Protein AF-A0A959ZDX7-F1 (afdb_monomer_lite)

Foldseek 3Di:
DPPVVVVVCVPDVVVVVVVVVCVVVVVVVVVVVVVVVVVVQQLQWDQDPVPRDTHSDRHPVSVVCVVVDPPDD

Sequence (73 aa):
MGRRLADLFQGHPRLTVAALLAAPIGWLVIGYLGSLAVMLAASFWHLNELSGEVTQGFSLDNFDTIFSDEVYR

Structure (mmCIF, N/CA/C/O backbone):
data_AF-A0A959ZDX7-F1
#
_entry.id   AF-A0A959ZDX7-F1
#
loop_
_atom_site.group_PDB
_atom_site.id
_atom_site.type_symbol
_atom_site.label_atom_id
_atom_site.label_alt_id
_atom_site.label_comp_id
_atom_site.label_asym_id
_atom_site.label_entity_id
_atom_site.label_seq_id
_atom_site.pdbx_PDB_ins_code
_atom_site.Cartn_x
_atom_site.Cartn_y
_atom_site.Cartn_z
_atom_site.occupancy
_atom_site.B_iso_or_equiv
_atom_site.auth_seq_id
_atom_site.auth_comp_id
_atom_site.auth_asym_id
_atom_site.auth_atom_id
_atom_site.pdbx_PDB_model_num
ATOM 1 N N . MET A 1 1 ? 31.479 -10.076 -18.022 1.00 50.69 1 MET A N 1
ATOM 2 C CA . MET A 1 1 ? 30.147 -10.722 -17.965 1.00 50.69 1 MET A CA 1
ATOM 3 C C . MET A 1 1 ? 28.949 -9.755 -18.007 1.00 50.69 1 MET A C 1
ATOM 5 O O . MET A 1 1 ? 27.840 -10.224 -17.850 1.00 50.69 1 MET A O 1
ATOM 9 N N . GLY A 1 2 ? 29.108 -8.446 -18.278 1.00 54.81 2 GLY A N 1
ATOM 10 C CA . GLY A 1 2 ? 27.966 -7.504 -18.355 1.00 54.81 2 GLY A CA 1
ATOM 11 C C . GLY A 1 2 ? 27.470 -7.149 -19.766 1.00 54.81 2 GLY A C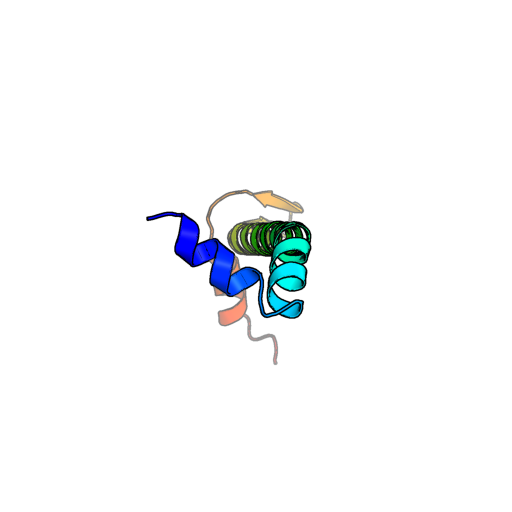 1
ATOM 12 O O . GLY A 1 2 ? 26.414 -6.552 -19.907 1.00 54.81 2 GLY A O 1
ATOM 13 N N . ARG A 1 3 ? 28.211 -7.514 -20.825 1.00 53.94 3 ARG A N 1
ATOM 14 C CA . ARG A 1 3 ? 27.915 -7.065 -22.203 1.00 53.94 3 ARG A CA 1
ATOM 15 C C . ARG A 1 3 ? 26.816 -7.871 -22.909 1.00 53.94 3 ARG A C 1
ATOM 17 O O . ARG A 1 3 ? 26.117 -7.321 -23.740 1.00 53.94 3 ARG A O 1
ATOM 24 N N . ARG A 1 4 ? 26.586 -9.128 -22.507 1.00 54.25 4 ARG A N 1
ATOM 25 C CA . ARG A 1 4 ? 25.540 -9.986 -23.101 1.00 54.25 4 ARG A CA 1
ATOM 26 C C . ARG A 1 4 ? 24.110 -9.614 -22.696 1.00 54.25 4 ARG A C 1
ATOM 28 O O . ARG A 1 4 ? 23.178 -9.973 -23.402 1.00 54.25 4 ARG A O 1
ATOM 35 N N . LEU A 1 5 ? 23.930 -8.910 -21.575 1.00 54.94 5 LEU A N 1
ATOM 36 C CA . LEU A 1 5 ? 22.605 -8.443 -21.148 1.00 54.94 5 LEU A CA 1
ATOM 37 C C . LEU A 1 5 ? 22.124 -7.255 -21.993 1.00 54.94 5 LEU A C 1
ATOM 39 O O . LEU A 1 5 ? 20.925 -7.114 -22.210 1.00 54.94 5 LEU A O 1
ATOM 43 N N . ALA A 1 6 ? 23.056 -6.443 -22.503 1.00 54.69 6 ALA A N 1
ATOM 44 C CA . ALA A 1 6 ? 22.739 -5.319 -23.378 1.00 54.69 6 ALA A CA 1
ATOM 45 C C . ALA A 1 6 ? 22.309 -5.786 -24.781 1.00 54.69 6 ALA A C 1
ATOM 47 O O . ALA A 1 6 ? 21.357 -5.247 -25.339 1.00 54.69 6 ALA A O 1
ATOM 48 N N . ASP A 1 7 ? 22.926 -6.849 -25.308 1.00 55.62 7 ASP A N 1
ATOM 49 C CA . ASP A 1 7 ? 22.616 -7.359 -26.652 1.00 55.62 7 ASP A CA 1
ATOM 50 C C . ASP A 1 7 ? 21.188 -7.925 -26.773 1.00 55.62 7 ASP A C 1
ATOM 52 O O . ASP A 1 7 ? 20.569 -7.823 -27.831 1.00 55.62 7 ASP A O 1
ATOM 56 N N . LEU A 1 8 ? 20.609 -8.448 -25.684 1.00 55.28 8 LEU A N 1
ATOM 57 C CA . LEU A 1 8 ? 19.209 -8.900 -25.667 1.00 55.28 8 LEU A CA 1
ATOM 58 C C . LEU A 1 8 ? 18.206 -7.735 -25.697 1.00 55.28 8 LEU A C 1
ATOM 60 O O . LEU A 1 8 ? 17.094 -7.886 -26.200 1.00 55.28 8 LEU A O 1
ATOM 64 N N . PHE A 1 9 ? 18.600 -6.566 -25.189 1.00 56.09 9 PHE A N 1
ATOM 65 C CA . PHE A 1 9 ? 17.766 -5.364 -25.185 1.00 56.09 9 PHE A CA 1
ATOM 66 C C . PHE A 1 9 ? 17.822 -4.589 -26.507 1.00 56.09 9 PHE A C 1
ATOM 68 O O . PHE A 1 9 ? 16.876 -3.872 -26.825 1.00 56.09 9 PHE A O 1
ATOM 75 N N . GLN A 1 10 ? 18.890 -4.748 -27.294 1.00 55.88 10 GLN A N 1
ATOM 76 C CA . GLN A 1 10 ? 19.109 -3.973 -28.519 1.00 55.88 10 GLN A CA 1
ATOM 77 C C . GLN A 1 10 ? 18.247 -4.446 -29.711 1.00 55.88 10 GLN A C 1
ATOM 79 O O . GLN A 1 10 ? 17.983 -3.664 -30.620 1.00 55.88 10 GLN A O 1
ATOM 84 N N . GLY A 1 11 ? 17.795 -5.709 -29.722 1.00 56.88 11 GLY A N 1
ATOM 85 C CA . GLY A 1 11 ? 17.040 -6.303 -30.841 1.00 56.88 11 GLY A CA 1
ATOM 86 C C . GLY A 1 11 ? 15.511 -6.213 -30.741 1.00 56.88 11 GLY A C 1
ATOM 87 O O . GLY A 1 11 ? 14.814 -6.400 -31.737 1.00 56.88 11 GLY A O 1
ATOM 88 N N . HIS A 1 12 ? 14.968 -5.913 -29.558 1.00 61.81 12 HIS A N 1
ATOM 89 C CA . HIS A 1 12 ? 13.526 -5.905 -29.310 1.00 61.81 12 HIS A CA 1
ATOM 90 C C . HIS A 1 12 ? 13.090 -4.560 -28.717 1.00 61.81 12 HIS A C 1
ATOM 92 O O . HIS A 1 12 ? 13.067 -4.420 -27.493 1.00 61.81 12 HIS A O 1
ATOM 98 N N . PRO A 1 13 ? 12.659 -3.584 -29.543 1.00 63.22 13 PRO A N 1
ATOM 99 C CA . PRO A 1 13 ? 12.262 -2.248 -29.076 1.00 63.22 13 PRO A CA 1
ATOM 100 C C . PRO A 1 13 ? 11.190 -2.274 -27.972 1.00 63.22 13 PRO A C 1
ATOM 102 O O . PRO A 1 13 ? 11.116 -1.368 -27.147 1.00 63.22 13 PRO A O 1
ATOM 105 N N . ARG A 1 14 ? 10.389 -3.346 -27.894 1.00 63.91 14 ARG A N 1
ATOM 106 C CA . ARG A 1 14 ? 9.382 -3.546 -26.841 1.00 63.91 14 ARG A CA 1
ATOM 107 C C . ARG A 1 14 ? 9.991 -3.794 -25.455 1.00 63.91 14 ARG A C 1
ATOM 109 O O . ARG A 1 14 ? 9.388 -3.371 -24.475 1.00 63.91 14 ARG A O 1
ATOM 116 N N . LEU A 1 15 ? 11.161 -4.435 -25.356 1.00 69.75 15 LEU A N 1
ATOM 117 C CA . LEU A 1 15 ? 11.847 -4.656 -24.075 1.00 69.75 15 LEU A CA 1
ATOM 118 C C . LEU A 1 15 ? 12.452 -3.357 -23.548 1.00 69.75 15 LEU A C 1
ATOM 120 O O . LEU A 1 15 ? 12.311 -3.057 -22.367 1.00 69.75 15 LEU A O 1
ATOM 124 N N . THR A 1 16 ? 13.045 -2.545 -24.423 1.00 68.81 16 THR A N 1
ATOM 125 C CA . THR A 1 16 ? 13.539 -1.208 -24.067 1.00 68.81 16 THR A CA 1
ATOM 126 C C . THR A 1 16 ? 12.408 -0.323 -23.552 1.00 68.81 16 THR A C 1
ATOM 128 O O . THR A 1 16 ? 12.552 0.301 -22.505 1.00 68.81 16 THR A O 1
ATOM 131 N N . VAL A 1 17 ? 11.254 -0.322 -24.232 1.00 74.81 17 VAL A N 1
ATOM 132 C CA . VAL A 1 17 ? 10.052 0.396 -23.776 1.00 74.81 17 VAL A CA 1
ATOM 133 C C . VAL A 1 17 ? 9.550 -0.159 -22.442 1.00 74.81 17 VAL A C 1
ATOM 135 O O . VAL A 1 17 ? 9.242 0.621 -21.547 1.00 74.81 17 VAL A O 1
ATOM 138 N N . ALA A 1 18 ? 9.516 -1.482 -22.265 1.00 80.12 18 ALA A N 1
ATOM 139 C CA . ALA A 1 18 ? 9.116 -2.096 -21.001 1.00 80.12 18 ALA A CA 1
ATOM 140 C C . ALA A 1 18 ? 10.050 -1.713 -19.844 1.00 80.12 18 ALA A C 1
ATOM 142 O O . ALA A 1 18 ? 9.560 -1.419 -18.763 1.00 80.12 18 ALA A O 1
ATOM 143 N N . ALA A 1 19 ? 11.367 -1.646 -20.058 1.00 80.62 19 ALA A N 1
ATOM 144 C CA . ALA A 1 19 ? 12.307 -1.178 -19.039 1.00 80.62 19 ALA A CA 1
ATOM 145 C C . ALA A 1 19 ? 12.172 0.324 -18.754 1.00 80.62 19 ALA A C 1
ATOM 147 O O . ALA A 1 19 ? 12.269 0.732 -17.600 1.00 80.62 19 ALA A O 1
ATOM 148 N N . LEU A 1 20 ? 11.887 1.143 -19.773 1.00 84.38 20 LEU A N 1
ATOM 149 C CA . LEU A 1 20 ? 11.611 2.569 -19.586 1.00 84.38 20 LEU A CA 1
ATOM 150 C C . LEU A 1 20 ? 10.331 2.790 -18.761 1.00 84.38 20 LEU A C 1
ATOM 152 O O . LEU A 1 20 ? 10.285 3.669 -17.904 1.00 84.38 20 LEU A O 1
ATOM 156 N N . LEU A 1 21 ? 9.305 1.966 -19.002 1.00 85.12 21 LEU A N 1
ATOM 157 C CA . LEU A 1 21 ? 8.035 1.969 -18.273 1.00 85.12 21 LEU A CA 1
ATOM 158 C C . LEU A 1 21 ? 8.111 1.243 -16.925 1.00 85.12 21 LEU A C 1
ATOM 160 O O . LEU A 1 21 ? 7.282 1.499 -16.056 1.00 85.12 21 LEU A O 1
ATOM 164 N N . ALA A 1 22 ? 9.101 0.377 -16.707 1.00 89.12 22 ALA A N 1
ATOM 165 C CA . ALA A 1 22 ? 9.279 -0.326 -15.441 1.00 89.12 22 ALA A CA 1
ATOM 166 C C . ALA A 1 22 ? 9.533 0.649 -14.286 1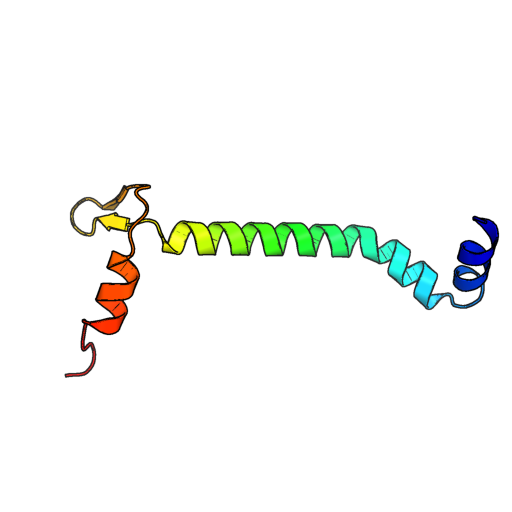.00 89.12 22 ALA A C 1
ATOM 168 O O . ALA A 1 22 ? 9.102 0.381 -13.171 1.00 89.12 22 ALA A O 1
ATOM 169 N N . ALA A 1 23 ? 10.166 1.798 -14.551 1.00 88.94 23 ALA A N 1
ATOM 170 C CA . ALA A 1 23 ? 10.343 2.850 -13.554 1.00 88.94 23 ALA A CA 1
ATOM 171 C C . ALA A 1 23 ? 8.996 3.435 -13.064 1.00 88.94 23 ALA A C 1
ATOM 173 O O . ALA A 1 23 ? 8.709 3.318 -11.869 1.00 88.94 23 ALA A O 1
ATOM 174 N N . PRO A 1 24 ? 8.126 4.008 -13.926 1.00 91.69 24 PRO A N 1
ATOM 175 C CA . PRO A 1 24 ? 6.828 4.519 -13.482 1.00 91.69 24 PRO A CA 1
ATOM 176 C C . PRO A 1 24 ? 5.873 3.415 -13.004 1.00 91.69 24 PRO A C 1
ATOM 178 O O . PRO A 1 24 ? 5.192 3.599 -11.998 1.00 91.69 24 PRO A O 1
ATOM 181 N N . ILE A 1 25 ? 5.841 2.251 -13.662 1.00 93.81 25 ILE A N 1
ATOM 182 C CA . ILE A 1 25 ? 5.005 1.118 -13.227 1.00 93.81 25 ILE A CA 1
ATOM 183 C C . ILE A 1 25 ? 5.467 0.607 -11.861 1.00 93.81 25 ILE A C 1
ATOM 185 O O . ILE A 1 25 ? 4.638 0.335 -10.999 1.00 93.81 25 ILE A O 1
ATOM 189 N N . GLY A 1 26 ? 6.777 0.517 -11.631 1.00 94.00 26 GLY A N 1
ATOM 190 C CA . GLY A 1 26 ? 7.339 0.092 -10.354 1.00 94.00 26 GLY A CA 1
ATOM 191 C C . GLY A 1 26 ? 6.888 0.991 -9.208 1.00 94.00 26 GLY A C 1
ATOM 192 O O . GLY A 1 26 ? 6.483 0.488 -8.164 1.00 94.00 26 GLY A O 1
ATOM 193 N N . TRP A 1 27 ? 6.860 2.309 -9.422 1.00 95.19 27 TRP A N 1
ATOM 194 C CA . TRP A 1 27 ? 6.341 3.244 -8.424 1.00 95.19 27 TRP A CA 1
ATOM 195 C C . TRP A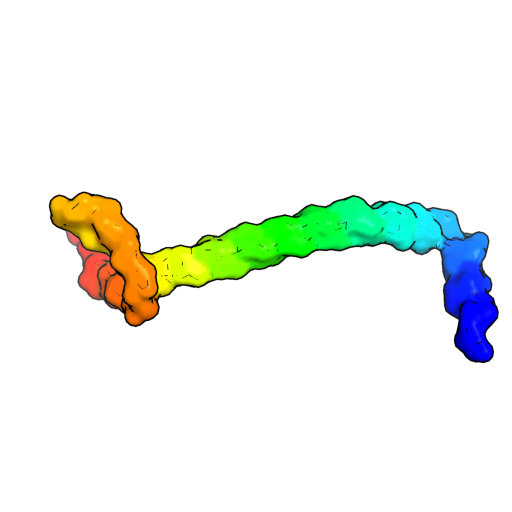 1 27 ? 4.857 3.013 -8.115 1.00 95.19 27 TRP A C 1
ATOM 197 O O . TRP A 1 27 ? 4.471 2.979 -6.947 1.00 95.19 27 TRP A O 1
ATOM 207 N N . LEU A 1 28 ? 4.030 2.791 -9.143 1.00 95.56 28 LEU A N 1
ATOM 208 C CA . LEU A 1 28 ? 2.609 2.473 -8.957 1.00 95.56 28 LEU A CA 1
ATOM 209 C C . LEU A 1 28 ? 2.416 1.178 -8.164 1.00 95.56 28 LEU A C 1
ATOM 211 O O . LEU A 1 28 ? 1.587 1.136 -7.259 1.00 95.56 28 LEU A O 1
ATOM 215 N N . VAL A 1 29 ? 3.203 0.143 -8.465 1.00 96.56 29 VAL A N 1
ATOM 216 C CA . VAL A 1 29 ? 3.168 -1.132 -7.739 1.00 96.56 29 VAL A CA 1
ATOM 217 C C . VAL A 1 29 ? 3.561 -0.937 -6.276 1.00 96.56 29 VAL A C 1
ATOM 219 O O . VAL A 1 29 ? 2.872 -1.447 -5.398 1.00 96.56 29 VAL A O 1
ATOM 222 N N . ILE A 1 30 ? 4.616 -0.167 -5.993 1.00 97.19 30 ILE A N 1
ATOM 223 C CA . ILE A 1 30 ? 5.042 0.139 -4.619 1.00 97.19 30 ILE A CA 1
ATOM 224 C C . ILE A 1 30 ? 3.938 0.886 -3.863 1.00 97.19 30 ILE A C 1
ATOM 226 O O . ILE A 1 30 ? 3.598 0.498 -2.748 1.00 97.19 30 ILE A O 1
ATOM 230 N N . GLY A 1 31 ? 3.346 1.919 -4.468 1.00 97.25 31 GLY A N 1
ATOM 231 C CA . GLY A 1 31 ? 2.251 2.674 -3.852 1.00 97.25 31 GLY A CA 1
ATOM 232 C C . GLY A 1 31 ? 1.019 1.808 -3.583 1.00 97.25 31 GLY A C 1
ATOM 233 O O . GLY A 1 31 ? 0.450 1.857 -2.493 1.00 97.25 31 GLY A O 1
ATOM 234 N N . TYR A 1 32 ? 0.645 0.965 -4.545 1.00 96.38 32 TYR A N 1
ATOM 235 C CA . TYR A 1 32 ? -0.466 0.025 -4.415 1.00 96.38 32 TYR A CA 1
ATOM 236 C C . TYR A 1 32 ? -0.233 -0.997 -3.296 1.00 96.38 32 TYR A C 1
ATOM 238 O O . TYR A 1 32 ? -1.086 -1.168 -2.426 1.00 96.38 32 TYR A O 1
ATOM 246 N N . LEU A 1 33 ? 0.940 -1.634 -3.269 1.00 97.38 33 LEU A N 1
ATOM 247 C CA . LEU A 1 33 ? 1.297 -2.601 -2.230 1.00 97.38 33 LEU A CA 1
ATOM 248 C C . LEU A 1 33 ? 1.390 -1.947 -0.849 1.00 97.38 33 LEU A C 1
ATOM 250 O O . LEU A 1 33 ? 0.938 -2.535 0.129 1.00 97.38 33 LEU A O 1
ATOM 254 N N . GLY A 1 34 ? 1.922 -0.726 -0.763 1.00 97.06 34 GLY A N 1
ATOM 255 C CA . GLY A 1 34 ? 1.934 0.052 0.474 1.00 97.06 34 GLY A CA 1
ATOM 256 C C . GLY A 1 34 ? 0.521 0.329 0.989 1.00 97.06 34 GLY A C 1
ATOM 257 O O . GLY A 1 34 ? 0.241 0.103 2.163 1.00 97.06 34 GLY A O 1
ATOM 258 N N . SER A 1 35 ? -0.395 0.739 0.106 1.00 95.62 35 SER A N 1
ATOM 259 C CA . SER A 1 35 ? -1.805 0.944 0.459 1.00 95.62 35 SER A CA 1
ATOM 260 C C . SER A 1 35 ? -2.476 -0.344 0.939 1.00 95.62 35 SER A C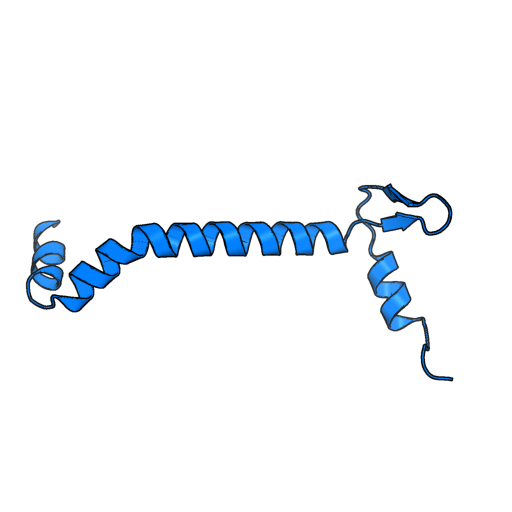 1
ATOM 262 O O . SER A 1 35 ? -3.159 -0.319 1.963 1.00 95.62 35 SER A O 1
ATOM 264 N N . LEU A 1 36 ? -2.243 -1.469 0.258 1.00 95.88 36 LEU A N 1
ATOM 265 C CA . LEU A 1 36 ? -2.752 -2.774 0.684 1.00 95.88 36 LEU A CA 1
ATOM 266 C C . LEU A 1 36 ? -2.211 -3.183 2.054 1.00 95.88 36 LEU A C 1
ATOM 268 O O . LEU A 1 36 ? -2.973 -3.658 2.890 1.00 95.88 36 LEU A O 1
ATOM 272 N N . ALA A 1 37 ? -0.917 -2.980 2.305 1.00 93.94 37 ALA A N 1
ATOM 273 C CA . ALA A 1 37 ? -0.304 -3.293 3.590 1.00 93.94 37 ALA A CA 1
ATOM 274 C C . ALA A 1 37 ? -0.904 -2.453 4.726 1.00 93.94 37 ALA A C 1
ATOM 276 O O . ALA A 1 37 ? -1.174 -2.987 5.798 1.00 93.94 37 ALA A O 1
ATOM 277 N N . VAL A 1 38 ? -1.167 -1.164 4.483 1.00 90.50 38 VAL A N 1
ATOM 278 C CA . VAL A 1 38 ? -1.842 -0.288 5.452 1.00 90.50 38 VAL A CA 1
ATOM 279 C C . VAL A 1 38 ? -3.280 -0.739 5.695 1.00 90.50 38 VAL A C 1
ATOM 281 O O . VAL A 1 38 ? -3.687 -0.809 6.848 1.00 90.50 38 VAL A O 1
ATOM 284 N N . MET A 1 39 ? -4.041 -1.090 4.653 1.00 88.75 39 MET A N 1
ATOM 285 C CA . MET A 1 39 ? -5.399 -1.626 4.830 1.00 88.75 39 MET A CA 1
ATOM 286 C C . MET A 1 39 ? -5.401 -2.934 5.617 1.00 88.75 39 MET A C 1
ATOM 288 O O . MET A 1 39 ? -6.242 -3.128 6.491 1.00 88.75 39 MET A O 1
ATOM 292 N N . LEU A 1 40 ? -4.447 -3.818 5.336 1.00 87.31 40 LEU A N 1
ATOM 293 C CA . LEU A 1 40 ? -4.302 -5.067 6.067 1.00 87.31 40 LEU A CA 1
ATOM 294 C C . LEU A 1 40 ? -3.961 -4.796 7.535 1.00 87.31 40 LEU A C 1
ATOM 296 O O . LEU A 1 40 ? -4.615 -5.339 8.416 1.00 87.31 40 LEU A O 1
ATOM 300 N N . ALA A 1 41 ? -2.999 -3.913 7.808 1.00 85.12 41 ALA A N 1
ATOM 301 C CA . ALA A 1 41 ? -2.673 -3.489 9.167 1.00 85.12 41 ALA A CA 1
ATOM 302 C C . ALA A 1 41 ? -3.895 -2.892 9.884 1.00 85.12 41 ALA A C 1
ATOM 304 O O . ALA A 1 41 ? -4.158 -3.235 11.033 1.00 85.12 41 ALA A O 1
ATOM 305 N N . ALA A 1 42 ? -4.673 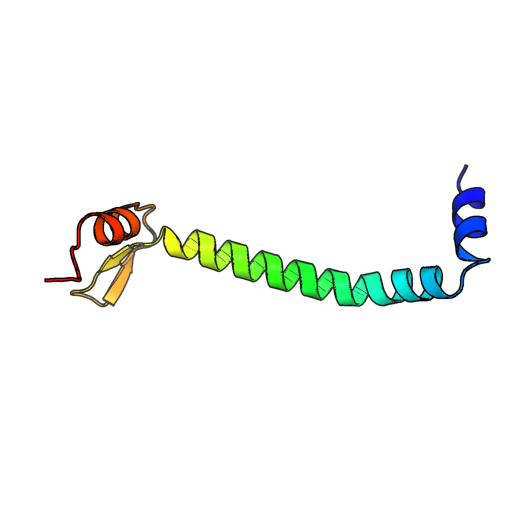-2.065 9.182 1.00 81.00 42 ALA A N 1
ATOM 306 C CA . ALA A 1 42 ? -5.879 -1.449 9.714 1.00 81.00 42 ALA A CA 1
ATOM 307 C C . ALA A 1 42 ? -6.979 -2.462 10.052 1.00 81.00 42 ALA A C 1
ATOM 309 O O . ALA A 1 42 ? -7.721 -2.234 11.001 1.00 81.00 42 ALA A O 1
ATOM 310 N N . SER A 1 43 ? -7.062 -3.598 9.348 1.00 80.56 43 SER A N 1
ATOM 311 C CA . SER A 1 43 ? -8.027 -4.659 9.685 1.00 80.56 43 SER A CA 1
ATOM 312 C C . SER A 1 43 ? -7.805 -5.275 11.073 1.00 80.56 43 SER A C 1
ATOM 314 O O . SER A 1 43 ? -8.747 -5.794 11.670 1.00 80.56 43 SER A O 1
ATOM 316 N N . PHE A 1 44 ? -6.586 -5.167 11.612 1.00 74.19 44 PHE A N 1
ATOM 317 C CA . PHE A 1 44 ? -6.243 -5.625 12.960 1.00 74.19 44 PHE A CA 1
ATOM 318 C C . PHE A 1 44 ? -6.466 -4.562 14.047 1.00 74.19 44 PHE A C 1
ATOM 320 O O . PHE A 1 44 ? -6.261 -4.858 15.224 1.00 74.19 44 PHE A O 1
ATOM 327 N N . TRP A 1 45 ? -6.828 -3.323 13.689 1.00 73.62 45 TRP A N 1
ATOM 328 C CA . TRP A 1 45 ? -7.153 -2.281 14.665 1.00 73.62 45 TRP A CA 1
ATOM 329 C C . TRP A 1 45 ? -8.610 -2.393 15.106 1.00 73.62 45 TRP A C 1
ATOM 331 O O . TRP A 1 45 ? -9.512 -2.547 14.284 1.00 73.62 45 TRP A O 1
ATOM 341 N N . HIS A 1 46 ? -8.843 -2.272 16.410 1.00 64.12 46 HIS A N 1
ATOM 342 C CA . HIS A 1 46 ? -10.184 -2.281 16.982 1.00 64.12 46 HIS A CA 1
ATOM 343 C C . HIS A 1 46 ? -10.767 -0.862 16.982 1.00 64.12 46 HIS A C 1
ATOM 345 O O . HIS A 1 46 ? -10.149 0.072 17.503 1.00 64.12 46 HIS A O 1
ATOM 351 N N . LEU A 1 47 ? -11.973 -0.693 16.434 1.00 64.38 47 LEU A N 1
ATOM 352 C CA . LEU A 1 47 ? -12.731 0.555 16.531 1.00 64.38 47 LEU A CA 1
ATOM 353 C C . LEU A 1 47 ? -13.762 0.412 17.648 1.00 64.38 47 LEU A C 1
ATOM 355 O O . LEU A 1 47 ? -14.618 -0.463 17.598 1.00 64.38 47 LEU A O 1
ATOM 359 N N . ASN A 1 48 ? -13.674 1.240 18.685 1.00 59.66 48 ASN A N 1
ATOM 360 C CA . ASN A 1 48 ? -14.681 1.218 19.739 1.00 59.66 48 ASN A CA 1
ATOM 361 C C . ASN A 1 48 ? -15.952 1.938 19.256 1.00 59.66 48 ASN A C 1
ATOM 363 O O . ASN A 1 48 ? -15.937 3.150 19.051 1.00 59.66 48 ASN A O 1
ATOM 367 N N . GLU A 1 49 ? -17.053 1.206 19.086 1.00 62.16 49 GLU A N 1
ATOM 368 C CA . GLU A 1 49 ? -18.326 1.726 18.558 1.00 62.16 49 GLU A CA 1
ATOM 369 C C . GLU A 1 49 ? -18.985 2.789 19.456 1.00 62.16 49 GLU A C 1
ATOM 371 O O . GLU A 1 49 ? -19.744 3.626 18.972 1.00 62.16 49 GLU A O 1
ATOM 376 N N . LEU A 1 50 ? -18.672 2.797 20.757 1.00 62.91 50 LEU A N 1
ATOM 377 C CA . LEU A 1 50 ? -19.245 3.737 21.727 1.00 62.91 50 LEU A CA 1
ATOM 378 C C . LEU A 1 50 ? -18.494 5.073 21.795 1.00 62.91 50 LEU A C 1
ATOM 380 O O . LEU A 1 50 ? -19.111 6.099 22.076 1.00 62.91 50 LEU A O 1
ATOM 384 N N . SER A 1 51 ? -17.178 5.077 21.562 1.00 61.53 51 SER A N 1
ATOM 385 C CA . SER A 1 51 ? -16.346 6.291 21.631 1.00 61.53 51 SER A CA 1
ATOM 386 C C . SER A 1 51 ? -15.857 6.788 20.269 1.00 61.53 51 SER A C 1
ATOM 388 O O . SER A 1 51 ? -15.404 7.927 20.169 1.00 61.53 51 SER A O 1
ATOM 390 N N . GLY A 1 52 ? -15.925 5.957 19.225 1.00 61.38 52 GLY A N 1
ATOM 391 C CA . GLY A 1 52 ? -15.304 6.222 17.926 1.00 61.38 52 GLY A CA 1
ATOM 392 C C . GLY A 1 52 ? -13.772 6.242 17.976 1.00 61.38 52 GLY A C 1
ATOM 393 O O . GLY A 1 52 ? -13.131 6.699 17.030 1.00 61.38 52 GLY A O 1
ATOM 394 N N . GLU A 1 53 ? -13.169 5.789 19.079 1.00 62.25 53 GLU A N 1
ATOM 395 C CA . GLU A 1 53 ? -11.724 5.827 19.268 1.00 62.25 53 GLU A CA 1
ATOM 396 C C . GLU A 1 53 ? -11.069 4.619 18.589 1.00 62.25 53 GLU A C 1
ATOM 398 O O . GLU A 1 53 ? -11.395 3.463 18.873 1.00 62.25 53 GLU A O 1
ATOM 403 N N . VAL A 1 54 ? -10.137 4.896 17.671 1.00 59.59 54 VAL A N 1
ATOM 404 C CA . VAL A 1 54 ? -9.305 3.872 17.029 1.00 59.59 54 VAL A CA 1
ATOM 405 C C . VAL A 1 54 ? -8.228 3.465 18.025 1.00 59.59 54 VAL A C 1
ATOM 407 O O . VAL A 1 54 ? -7.207 4.143 18.169 1.00 59.59 54 VAL A O 1
ATOM 410 N N . THR A 1 55 ? -8.437 2.356 18.726 1.00 61.69 55 THR A N 1
ATOM 411 C CA . THR A 1 55 ? -7.408 1.803 19.603 1.00 61.69 55 THR A CA 1
ATOM 412 C C . THR A 1 55 ? -6.477 0.948 18.745 1.00 61.69 55 THR A C 1
ATOM 414 O O . THR A 1 55 ? -6.855 -0.123 18.278 1.00 61.69 55 THR A O 1
ATOM 417 N N . GLN A 1 56 ? -5.240 1.408 18.518 1.00 57.16 56 GLN A N 1
ATOM 418 C CA . GLN A 1 56 ? -4.197 0.672 17.775 1.00 57.16 56 GLN A CA 1
ATOM 419 C C . GLN A 1 56 ? -3.649 -0.543 18.564 1.00 57.16 56 GLN A C 1
ATOM 421 O O . GLN A 1 56 ? -2.444 -0.786 18.605 1.00 57.16 56 GLN A O 1
ATOM 426 N N . GLY A 1 57 ? -4.520 -1.295 19.238 1.00 60.78 57 GLY A N 1
ATOM 427 C CA . GLY A 1 57 ? -4.209 -2.593 19.824 1.00 60.78 57 GLY A CA 1
ATOM 428 C C . GLY A 1 57 ? -4.408 -3.681 18.775 1.00 60.78 57 GLY A C 1
ATOM 429 O O . GLY A 1 57 ? -5.387 -3.642 18.037 1.00 60.78 57 GLY A O 1
ATOM 430 N N . PHE A 1 58 ? -3.478 -4.631 18.684 1.00 60.44 58 PHE A N 1
ATOM 431 C CA . PHE A 1 58 ? -3.631 -5.804 17.825 1.00 60.44 58 PHE A CA 1
ATOM 432 C C . PHE A 1 58 ? -4.812 -6.637 18.349 1.00 60.44 58 PHE A C 1
ATOM 434 O O . PHE A 1 58 ? -4.689 -7.254 19.407 1.00 60.44 58 PHE A O 1
ATOM 441 N N . SER A 1 59 ? -5.951 -6.615 17.656 1.00 65.69 59 SER A N 1
ATOM 442 C CA . SER A 1 59 ? -7.150 -7.367 18.036 1.00 65.69 59 SER A CA 1
ATOM 443 C C . SER A 1 59 ? -7.696 -8.169 16.851 1.00 65.69 59 SER A C 1
ATOM 445 O O . SER A 1 59 ? -7.590 -7.764 15.693 1.00 65.69 59 SER A O 1
ATOM 447 N N . LEU A 1 60 ? -8.259 -9.339 17.155 1.00 67.00 60 LEU A N 1
ATOM 448 C CA . LEU A 1 60 ? -8.960 -10.204 16.205 1.00 67.00 60 LEU A CA 1
ATOM 449 C C . LEU A 1 60 ? -10.487 -10.095 16.340 1.00 67.00 60 LEU A C 1
ATOM 451 O O . LEU A 1 60 ? -11.200 -10.788 15.619 1.00 67.00 60 LEU A O 1
ATOM 455 N N . ASP A 1 61 ? -10.987 -9.215 17.210 1.00 66.81 61 ASP A N 1
ATOM 456 C CA . ASP A 1 61 ? -12.417 -9.109 17.525 1.00 66.81 61 ASP A CA 1
ATOM 457 C C . ASP A 1 61 ? -13.248 -8.734 16.284 1.00 66.81 61 ASP A C 1
ATOM 459 O O . ASP A 1 61 ? -14.339 -9.258 16.098 1.00 66.81 61 ASP A O 1
ATOM 463 N N . ASN A 1 62 ? -12.695 -7.936 15.355 1.00 67.06 62 ASN A N 1
ATOM 464 C CA . ASN A 1 62 ? -13.343 -7.633 14.067 1.00 67.06 62 ASN A CA 1
ATOM 465 C C . ASN A 1 62 ? -13.686 -8.900 13.263 1.00 67.06 62 ASN A C 1
ATOM 467 O 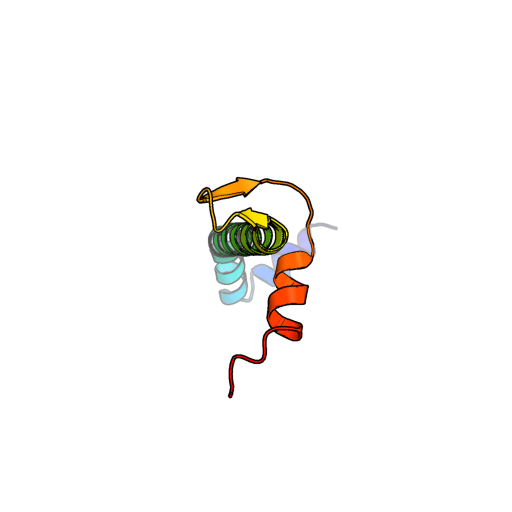O . ASN A 1 62 ? -14.696 -8.944 12.563 1.00 67.06 62 ASN A O 1
ATOM 471 N N . PHE A 1 63 ? -12.830 -9.924 13.325 1.00 70.44 63 PHE A N 1
ATOM 472 C CA . PHE A 1 63 ? -13.080 -11.192 12.645 1.00 70.44 63 PHE A CA 1
ATOM 473 C C . PHE A 1 63 ? -14.128 -12.011 13.399 1.00 70.44 63 PHE A C 1
ATOM 475 O O . PHE A 1 63 ? -14.981 -12.618 12.757 1.00 70.44 63 PHE A O 1
ATOM 482 N N . ASP A 1 64 ? -14.095 -11.994 14.734 1.00 67.62 64 ASP A N 1
ATOM 483 C CA . ASP A 1 64 ? -15.072 -12.694 15.573 1.00 67.62 64 ASP A CA 1
ATOM 484 C C . ASP A 1 64 ? -16.494 -12.160 15.356 1.00 67.62 64 ASP A C 1
ATOM 486 O O . ASP A 1 64 ? -17.416 -12.953 15.186 1.00 67.62 64 ASP A O 1
ATOM 490 N N . THR A 1 65 ? -16.667 -10.840 15.216 1.00 68.38 65 THR A N 1
ATOM 491 C CA . THR A 1 65 ? -17.956 -10.230 14.851 1.00 68.38 65 THR A CA 1
ATOM 492 C C . THR A 1 65 ? -18.466 -10.747 13.505 1.00 68.38 65 THR A C 1
ATOM 494 O O . THR A 1 65 ? -19.615 -11.154 13.404 1.00 68.38 65 THR A O 1
ATOM 497 N N . ILE A 1 66 ? -17.626 -10.813 12.465 1.00 70.19 66 ILE A N 1
ATOM 498 C CA . ILE A 1 66 ? -18.059 -11.296 11.137 1.00 70.19 66 ILE A CA 1
ATOM 499 C C . ILE A 1 66 ? -18.538 -12.756 11.185 1.00 70.19 66 ILE A C 1
ATOM 501 O O . ILE A 1 66 ? -19.443 -13.127 10.438 1.00 70.19 66 ILE A O 1
ATOM 505 N N . PHE A 1 67 ? -17.925 -13.595 12.025 1.00 71.81 67 PHE A N 1
ATOM 506 C CA . PHE A 1 67 ? -18.292 -15.009 12.138 1.00 71.81 67 PHE A CA 1
ATOM 507 C C . PHE A 1 67 ? -19.439 -15.276 13.115 1.00 71.81 67 PHE A C 1
ATOM 509 O O . PHE A 1 67 ? -20.174 -16.244 12.919 1.00 71.81 67 PHE A O 1
ATOM 516 N N . SER A 1 68 ? -19.582 -14.456 14.153 1.00 67.81 68 SER A N 1
ATOM 517 C CA . SER A 1 68 ? -20.559 -14.657 15.226 1.00 67.81 68 SER A CA 1
ATOM 518 C C . SER A 1 68 ? -21.874 -13.919 14.990 1.00 67.81 68 SER A C 1
ATOM 520 O O . SER A 1 68 ? -22.902 -14.321 15.537 1.00 67.81 68 SER A O 1
ATOM 522 N N . ASP A 1 69 ? -21.865 -12.859 14.183 1.00 63.78 69 ASP A N 1
ATOM 523 C CA . ASP A 1 69 ? -23.046 -12.037 13.952 1.00 63.78 69 ASP A CA 1
ATOM 524 C C . ASP A 1 69 ? -23.865 -12.598 12.772 1.00 63.78 69 ASP A C 1
ATOM 526 O O . ASP A 1 69 ? -23.558 -12.409 11.591 1.00 63.78 69 ASP A O 1
ATOM 530 N N . GLU A 1 70 ? -24.930 -13.342 13.089 1.00 61.53 70 GLU A N 1
ATOM 531 C CA . GLU A 1 70 ? -25.945 -13.780 12.122 1.00 61.53 70 GLU A CA 1
ATOM 532 C C . GLU A 1 70 ? -26.775 -12.566 11.666 1.00 61.53 70 GLU A C 1
ATOM 534 O O . GLU A 1 70 ? -27.882 -12.321 12.142 1.00 61.53 70 GLU A O 1
ATOM 539 N N . VAL A 1 71 ? -26.251 -11.797 10.707 1.00 64.19 71 VAL A N 1
ATOM 540 C CA . VAL A 1 71 ? -26.943 -10.629 10.118 1.00 64.19 71 VAL A CA 1
ATOM 541 C C . VAL A 1 71 ? -28.205 -11.035 9.331 1.00 64.19 71 VAL A C 1
ATOM 543 O O . VAL A 1 71 ? -29.056 -10.197 9.038 1.00 64.19 71 VAL A O 1
ATOM 546 N N . TYR A 1 72 ? -28.372 -12.322 9.011 1.00 54.16 72 TYR A N 1
ATOM 547 C CA . TYR A 1 72 ? -29.582 -12.848 8.375 1.00 54.16 72 TYR A CA 1
ATOM 548 C C . TYR A 1 72 ? -30.469 -13.580 9.396 1.00 54.16 72 TYR A C 1
ATOM 550 O O . TYR A 1 72 ? -30.294 -14.773 9.646 1.00 54.16 72 TYR A O 1
ATOM 558 N N . ARG A 1 73 ? -31.451 -12.863 9.948 1.00 61.50 73 ARG A N 1
ATOM 559 C CA . ARG A 1 73 ? -32.642 -13.423 10.603 1.00 61.50 73 ARG A CA 1
ATOM 560 C C . ARG A 1 73 ? -33.908 -12.848 9.994 1.00 61.50 73 ARG A C 1
ATOM 562 O O . ARG A 1 73 ? -33.921 -11.629 9.716 1.00 61.50 73 ARG A O 1
#

Radius of gyration: 23.32 Å; chains: 1; bounding box: 63×21×53 Å

pLDDT: mean 72.58, std 14.75, range [50.69, 97.38]

Secondary structure (DSSP, 8-state):
--HHHHHHHHS-HHHHHHHHHHHHHHHHHHHHHHHHHHHHHHHTEEE-TTT--EEEEE--HHHHHHHH-----